Protein AF-A0A662YUH1-F1 (afdb_monomer_lite)

Sequence (64 aa):
MAYIMKYQGVTLHDVHSWVKGRCHHIRPNTGFWRQLLDYKRRLFGKNTIKMESTPLGVLPEAKT

Structure (mmCIF, N/CA/C/O backbone):
data_AF-A0A662YUH1-F1
#
_entry.id   AF-A0A662YUH1-F1
#
loop_
_atom_site.group_PDB
_atom_site.id
_atom_site.type_symbol
_atom_site.label_atom_id
_atom_site.label_alt_id
_atom_site.label_comp_id
_atom_site.label_asym_id
_atom_site.label_entity_id
_atom_site.label_seq_id
_atom_site.pdbx_PDB_ins_code
_atom_site.Cartn_x
_atom_site.Cartn_y
_atom_site.Cartn_z
_atom_site.occupancy
_atom_site.B_iso_or_equiv
_atom_site.auth_seq_id
_atom_site.auth_comp_id
_atom_site.auth_asym_id
_atom_site.auth_atom_id
_atom_site.pdbx_PDB_model_num
ATOM 1 N N . MET A 1 1 ? -5.696 2.311 -7.676 1.00 90.56 1 MET A N 1
ATOM 2 C CA . MET A 1 1 ? -5.423 1.529 -6.446 1.00 90.56 1 MET A CA 1
ATOM 3 C C . MET A 1 1 ? -5.584 2.367 -5.182 1.00 90.56 1 MET A C 1
ATOM 5 O O . MET A 1 1 ? -6.442 2.029 -4.383 1.00 90.56 1 MET A O 1
ATOM 9 N N . ALA A 1 2 ? -4.856 3.484 -5.032 1.00 94.06 2 ALA A N 1
ATOM 10 C CA . ALA A 1 2 ? -4.956 4.372 -3.862 1.00 94.06 2 ALA A CA 1
ATOM 11 C C . ALA A 1 2 ? -6.398 4.785 -3.500 1.00 94.06 2 ALA A C 1
ATOM 13 O O . ALA A 1 2 ? -6.788 4.690 -2.342 1.00 94.06 2 ALA A O 1
ATOM 14 N N . TYR A 1 3 ? -7.210 5.164 -4.495 1.00 95.75 3 TYR A N 1
ATOM 15 C CA . TYR A 1 3 ? -8.628 5.490 -4.294 1.00 95.75 3 TYR A CA 1
ATOM 16 C C . TYR A 1 3 ? -9.399 4.352 -3.607 1.00 95.75 3 TYR A C 1
ATOM 18 O O . TYR A 1 3 ? -10.071 4.560 -2.604 1.00 95.75 3 TYR A O 1
ATOM 26 N N . ILE A 1 4 ? -9.242 3.131 -4.118 1.00 94.31 4 ILE A N 1
ATOM 27 C CA . ILE A 1 4 ? -9.952 1.949 -3.627 1.00 94.31 4 ILE A CA 1
ATOM 28 C C . ILE A 1 4 ? -9.504 1.634 -2.195 1.00 94.31 4 ILE A C 1
ATOM 30 O O . ILE A 1 4 ? -10.343 1.431 -1.327 1.00 94.31 4 ILE A O 1
ATOM 34 N N . MET A 1 5 ? -8.199 1.703 -1.913 1.00 93.06 5 MET A N 1
ATOM 35 C CA . MET A 1 5 ? -7.680 1.531 -0.551 1.00 93.06 5 MET A CA 1
ATOM 36 C C . MET A 1 5 ? -8.268 2.553 0.432 1.00 93.06 5 MET A C 1
ATOM 38 O O . MET A 1 5 ? -8.642 2.184 1.540 1.00 93.06 5 MET A O 1
ATOM 42 N N . LYS A 1 6 ? -8.374 3.828 0.027 1.00 94.00 6 LYS A N 1
ATOM 43 C CA . LYS A 1 6 ? -8.879 4.912 0.882 1.00 94.00 6 LYS A CA 1
ATOM 44 C C . LYS A 1 6 ? -10.363 4.760 1.215 1.00 94.00 6 LYS A C 1
ATOM 46 O O . LYS A 1 6 ? -10.743 4.955 2.361 1.00 94.00 6 LYS A O 1
ATOM 51 N N . TYR A 1 7 ? -11.189 4.469 0.212 1.00 95.75 7 TYR A N 1
ATOM 52 C CA . TYR A 1 7 ? -12.649 4.526 0.351 1.00 95.75 7 TYR A CA 1
ATOM 53 C C . TYR A 1 7 ? -13.300 3.171 0.631 1.00 95.75 7 TYR A C 1
ATOM 55 O O . TYR A 1 7 ? -14.410 3.143 1.146 1.00 95.75 7 TYR A O 1
ATOM 63 N N . GLN A 1 8 ? -12.632 2.060 0.313 1.00 93.31 8 GLN A N 1
ATOM 64 C CA . GLN A 1 8 ? -13.158 0.712 0.563 1.00 93.31 8 GLN A CA 1
ATOM 65 C C . GLN A 1 8 ? -12.417 -0.023 1.689 1.00 93.31 8 GLN A C 1
ATOM 67 O O . GLN A 1 8 ? -12.772 -1.151 2.006 1.00 93.31 8 GLN A O 1
ATOM 72 N N . GLY A 1 9 ? -11.382 0.580 2.290 1.00 89.94 9 GLY A N 1
ATOM 73 C CA . GLY A 1 9 ? -10.662 -0.005 3.431 1.00 89.94 9 GLY A CA 1
ATOM 74 C C . GLY A 1 9 ? -9.880 -1.286 3.116 1.00 89.94 9 GLY A C 1
ATOM 75 O O . GLY A 1 9 ? -9.459 -1.993 4.026 1.00 89.94 9 GLY A O 1
ATOM 76 N N . VAL A 1 10 ? -9.677 -1.595 1.836 1.00 90.50 10 VAL A N 1
ATOM 77 C CA . VAL A 1 10 ? -8.982 -2.800 1.362 1.00 90.50 10 VAL A CA 1
ATOM 78 C C . VAL A 1 10 ? -7.473 -2.586 1.260 1.00 90.50 10 VAL A C 1
ATOM 80 O O . VAL A 1 10 ? -6.991 -1.471 1.028 1.00 90.50 10 VAL A O 1
ATOM 83 N N . THR A 1 11 ? -6.696 -3.662 1.398 1.00 89.19 11 THR A N 1
ATOM 84 C CA . THR A 1 11 ? -5.234 -3.559 1.358 1.00 89.19 11 THR A CA 1
ATOM 85 C C . THR A 1 11 ? -4.710 -3.392 -0.072 1.00 89.19 11 THR A C 1
ATOM 87 O O . THR A 1 11 ? -5.373 -3.724 -1.054 1.00 89.19 11 THR A O 1
ATOM 90 N N . LEU A 1 12 ? -3.468 -2.911 -0.214 1.00 89.38 12 LEU A N 1
ATOM 91 C CA . LEU A 1 12 ? -2.808 -2.807 -1.525 1.00 89.38 12 LEU A CA 1
ATOM 92 C C . LEU A 1 12 ? -2.734 -4.156 -2.262 1.00 89.38 12 LEU A C 1
ATOM 94 O O . LEU A 1 12 ? -2.808 -4.177 -3.487 1.00 89.38 12 LEU A O 1
ATOM 98 N N . HIS A 1 13 ? -2.587 -5.262 -1.524 1.00 87.38 13 HIS A N 1
ATOM 99 C CA . HIS A 1 13 ? -2.527 -6.605 -2.098 1.00 87.38 13 HIS A CA 1
ATOM 100 C C . HIS A 1 13 ? -3.868 -6.987 -2.736 1.00 87.38 13 HIS A C 1
ATOM 102 O O . HIS A 1 13 ? -3.909 -7.353 -3.910 1.00 87.38 13 HIS A O 1
ATOM 108 N N . ASP A 1 14 ? -4.963 -6.806 -1.997 1.00 89.38 14 ASP A N 1
ATOM 109 C CA . ASP A 1 14 ? -6.312 -7.162 -2.453 1.00 89.38 14 ASP A CA 1
ATOM 110 C C . ASP A 1 14 ? -6.715 -6.318 -3.660 1.00 89.38 14 ASP A C 1
ATOM 112 O O . ASP A 1 14 ? -7.191 -6.832 -4.671 1.00 89.38 14 ASP A O 1
ATOM 116 N N . VAL A 1 15 ? -6.425 -5.016 -3.597 1.00 92.19 15 VAL A N 1
ATOM 117 C CA . VAL A 1 15 ? -6.662 -4.100 -4.712 1.00 92.19 15 VAL A CA 1
ATOM 118 C C . VAL A 1 15 ? -5.829 -4.481 -5.929 1.00 92.19 15 VAL A C 1
ATOM 120 O O . VAL A 1 15 ? -6.340 -4.440 -7.044 1.00 92.19 15 VAL A O 1
ATOM 123 N N . HIS A 1 16 ? -4.558 -4.845 -5.756 1.00 89.75 16 HIS A N 1
ATOM 124 C CA . HIS A 1 16 ? -3.727 -5.257 -6.881 1.00 89.75 16 HIS A CA 1
ATOM 125 C C . HIS A 1 16 ? -4.248 -6.541 -7.530 1.00 89.75 16 HIS A C 1
ATOM 127 O O . HIS A 1 16 ? -4.370 -6.573 -8.752 1.00 89.75 16 HIS A O 1
ATOM 133 N N . SER A 1 17 ? -4.611 -7.551 -6.735 1.00 88.94 17 SER A N 1
ATOM 134 C CA . SER A 1 17 ? -5.204 -8.799 -7.231 1.00 88.94 17 SER A CA 1
ATOM 135 C C . SER A 1 17 ? -6.497 -8.533 -8.011 1.00 88.94 17 SER A C 1
ATOM 137 O O . SER A 1 17 ? -6.649 -8.965 -9.154 1.00 88.94 17 SER A O 1
ATOM 139 N N . TRP A 1 18 ? -7.382 -7.706 -7.450 1.00 91.00 18 TRP A N 1
ATOM 140 C CA . TRP A 1 18 ? -8.647 -7.327 -8.077 1.00 91.00 18 TRP A CA 1
ATOM 141 C C . TRP A 1 18 ? -8.467 -6.556 -9.387 1.00 91.00 18 TRP A C 1
ATOM 143 O O . TRP A 1 18 ? -9.115 -6.865 -10.389 1.00 91.00 18 TRP A O 1
ATOM 153 N N . VAL A 1 19 ? -7.569 -5.564 -9.411 1.00 90.94 19 VAL A N 1
ATOM 154 C CA . VAL A 1 19 ? -7.293 -4.804 -10.636 1.00 90.94 19 VAL A CA 1
ATOM 155 C C . VAL A 1 19 ? -6.609 -5.690 -11.674 1.00 90.94 19 VAL A C 1
ATOM 157 O O . VAL A 1 19 ? -6.966 -5.604 -12.844 1.00 90.94 19 VAL A O 1
ATOM 160 N N . LYS A 1 20 ? -5.684 -6.569 -11.272 1.00 88.12 20 LYS A N 1
ATOM 161 C CA . LYS A 1 20 ? -5.022 -7.510 -12.181 1.00 88.12 20 LYS A 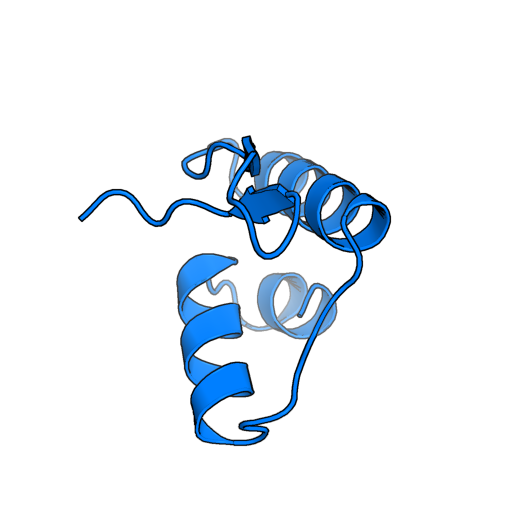CA 1
ATOM 162 C C . LYS A 1 20 ? -6.031 -8.457 -12.828 1.00 88.12 20 LYS A C 1
ATOM 164 O O . LYS A 1 20 ? -5.960 -8.634 -14.034 1.00 88.12 20 LYS A O 1
ATOM 169 N N . GLY A 1 21 ? -7.006 -8.978 -12.078 1.00 89.56 21 GLY A N 1
ATOM 170 C CA . GLY A 1 21 ? -8.070 -9.835 -12.620 1.00 89.56 21 GLY A CA 1
ATOM 171 C C . GLY A 1 21 ? -9.010 -9.145 -13.620 1.00 89.56 21 GLY A C 1
ATOM 172 O O . GLY A 1 21 ? -9.652 -9.819 -14.416 1.00 89.56 21 GLY A O 1
ATOM 173 N N . ARG A 1 22 ? -9.090 -7.806 -13.614 1.00 91.25 22 ARG A N 1
ATOM 174 C CA . ARG A 1 22 ? -9.909 -7.020 -14.565 1.00 91.25 22 ARG A CA 1
ATOM 175 C C . ARG A 1 22 ? -9.102 -6.382 -15.688 1.00 91.25 22 ARG A C 1
ATOM 177 O O . ARG A 1 22 ? -9.618 -6.141 -16.771 1.00 91.25 22 ARG A O 1
ATOM 184 N N . CYS A 1 23 ? -7.840 -6.084 -15.420 1.00 88.00 23 CYS A N 1
ATOM 185 C CA . CYS A 1 23 ? -6.906 -5.474 -16.345 1.00 88.00 23 CYS A CA 1
ATOM 186 C C . CYS A 1 23 ? -5.618 -6.297 -16.331 1.00 88.00 23 CYS A C 1
ATOM 188 O O . CYS A 1 23 ? -4.654 -5.962 -15.641 1.00 88.00 23 CYS A O 1
ATOM 190 N N . HIS A 1 24 ? -5.601 -7.375 -17.119 1.00 81.88 24 HIS A N 1
ATOM 191 C CA . HIS A 1 24 ? -4.456 -8.289 -17.198 1.00 81.88 24 HIS A CA 1
ATOM 192 C C . HIS A 1 24 ? -3.134 -7.587 -17.560 1.00 81.88 24 HIS A C 1
ATOM 194 O O . HIS A 1 24 ? -2.068 -8.056 -17.169 1.00 81.88 24 HIS A O 1
ATOM 200 N N . HIS A 1 25 ? -3.194 -6.449 -18.258 1.00 83.81 25 HIS A N 1
ATOM 201 C CA . HIS A 1 25 ? -2.022 -5.691 -18.705 1.00 83.81 25 HIS A CA 1
ATOM 202 C C . HIS A 1 25 ? -1.595 -4.564 -17.755 1.00 83.81 25 HIS A C 1
ATOM 204 O O . HIS A 1 25 ? -0.735 -3.759 -18.117 1.00 83.81 25 HIS A O 1
ATOM 210 N N . ILE A 1 26 ? -2.165 -4.463 -16.549 1.00 84.88 26 ILE A N 1
ATOM 211 C CA . ILE A 1 26 ? -1.760 -3.406 -15.623 1.00 84.88 26 ILE A CA 1
ATOM 212 C C . ILE A 1 26 ? -0.289 -3.562 -15.210 1.00 84.88 26 ILE A C 1
ATOM 214 O O . ILE A 1 26 ? 0.127 -4.578 -14.654 1.00 84.88 26 ILE A O 1
ATOM 218 N N . ARG A 1 27 ? 0.507 -2.520 -15.468 1.00 85.00 27 ARG A N 1
ATOM 219 C CA . ARG A 1 27 ? 1.931 -2.456 -15.115 1.00 85.00 27 ARG A CA 1
ATOM 220 C C . ARG A 1 27 ? 2.270 -1.107 -14.494 1.00 85.00 27 ARG A C 1
ATOM 222 O O . ARG A 1 27 ? 2.684 -0.186 -15.196 1.00 85.00 27 ARG A O 1
ATOM 229 N N . PRO A 1 28 ? 2.081 -0.956 -13.178 1.00 86.25 28 PRO A N 1
ATOM 230 C CA . PRO A 1 28 ? 2.510 0.252 -12.506 1.00 86.25 28 PRO A CA 1
ATOM 231 C C . PRO A 1 28 ? 4.039 0.329 -12.513 1.00 86.25 28 PRO A C 1
ATOM 233 O O . PRO A 1 28 ? 4.722 -0.683 -12.357 1.00 86.25 28 PRO A O 1
ATOM 236 N N . ASN A 1 29 ? 4.583 1.530 -12.703 1.00 89.00 29 ASN A N 1
ATOM 237 C CA . ASN A 1 29 ? 6.029 1.727 -12.664 1.00 89.00 29 ASN A CA 1
ATOM 238 C C . ASN A 1 29 ? 6.567 1.607 -11.225 1.00 89.00 29 ASN A C 1
ATOM 240 O O . ASN A 1 29 ? 5.826 1.751 -10.248 1.00 89.00 29 ASN A O 1
ATOM 244 N N . THR A 1 30 ? 7.876 1.394 -11.090 1.00 85.06 30 THR A N 1
ATOM 245 C CA . THR A 1 30 ? 8.547 1.241 -9.790 1.00 85.06 30 THR A CA 1
ATOM 246 C C . THR A 1 30 ? 8.291 2.414 -8.839 1.00 85.06 30 THR A C 1
ATOM 248 O O . THR A 1 30 ? 8.064 2.207 -7.647 1.00 85.06 30 THR A O 1
ATOM 251 N N . GLY A 1 31 ? 8.314 3.651 -9.345 1.00 87.81 31 GLY A N 1
ATOM 252 C CA . GLY A 1 31 ? 8.065 4.851 -8.542 1.00 87.81 31 GLY A CA 1
ATOM 253 C C . GLY A 1 31 ? 6.639 4.888 -7.993 1.00 87.81 31 GLY A C 1
ATOM 254 O O . GLY A 1 31 ? 6.435 5.136 -6.806 1.00 87.81 31 GLY A O 1
ATOM 255 N N . PHE A 1 32 ? 5.662 4.540 -8.825 1.00 90.25 32 PHE A N 1
ATOM 256 C CA . PHE A 1 32 ? 4.260 4.454 -8.437 1.00 90.25 32 PHE A CA 1
ATOM 257 C C . PHE A 1 32 ? 4.023 3.351 -7.405 1.00 90.25 32 PHE A C 1
ATOM 259 O O . PHE A 1 32 ? 3.307 3.560 -6.429 1.00 90.25 32 PHE A O 1
ATOM 266 N N . TRP A 1 33 ? 4.682 2.200 -7.548 1.00 88.94 33 TRP A N 1
ATOM 267 C CA . TRP A 1 33 ? 4.649 1.150 -6.531 1.00 88.94 33 TRP A CA 1
ATOM 268 C C . TRP A 1 33 ? 5.198 1.620 -5.181 1.00 88.94 33 TRP A C 1
ATOM 270 O O . TRP A 1 33 ? 4.568 1.374 -4.153 1.00 88.94 33 TRP A O 1
ATOM 280 N N . ARG A 1 34 ? 6.323 2.352 -5.167 1.00 88.06 34 ARG A N 1
ATOM 281 C CA . ARG A 1 34 ? 6.874 2.938 -3.930 1.00 88.06 34 ARG A CA 1
ATOM 282 C C . ARG A 1 34 ? 5.882 3.905 -3.283 1.00 88.06 34 ARG A C 1
ATOM 284 O O . ARG A 1 34 ? 5.679 3.846 -2.074 1.00 88.06 34 ARG A O 1
ATOM 291 N N . GLN A 1 35 ? 5.229 4.744 -4.085 1.00 92.06 35 GLN A N 1
ATOM 292 C CA . GLN A 1 35 ? 4.200 5.670 -3.606 1.00 92.06 35 GLN A CA 1
ATOM 293 C C . GLN A 1 35 ? 2.983 4.933 -3.030 1.00 92.06 35 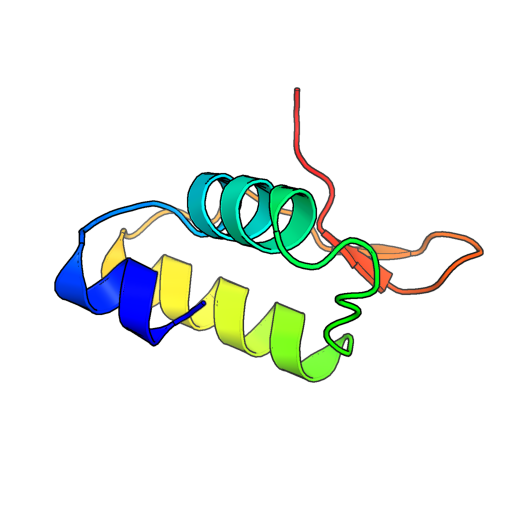GLN A C 1
ATOM 295 O O . GLN A 1 35 ? 2.489 5.308 -1.970 1.00 92.06 35 GLN A O 1
ATOM 300 N N . LEU A 1 36 ? 2.518 3.858 -3.675 1.00 91.12 36 LEU A N 1
ATOM 301 C CA . LEU A 1 36 ? 1.410 3.040 -3.171 1.00 91.12 36 LEU A CA 1
ATOM 302 C C . LEU A 1 36 ? 1.755 2.325 -1.859 1.00 91.12 36 LEU A C 1
ATOM 304 O O . LEU A 1 36 ? 0.892 2.198 -0.990 1.00 91.12 36 LEU A O 1
ATOM 308 N N . LEU A 1 37 ? 3.001 1.877 -1.700 1.00 88.88 37 LEU A N 1
ATOM 309 C CA . LEU A 1 37 ? 3.492 1.263 -0.465 1.00 88.88 37 LEU A CA 1
ATOM 310 C C . LEU A 1 37 ? 3.554 2.269 0.685 1.00 88.88 37 LEU A C 1
ATOM 312 O O . LEU A 1 37 ? 3.056 1.986 1.774 1.00 88.88 37 LEU A O 1
ATOM 316 N N . ASP A 1 38 ? 4.098 3.461 0.437 1.00 90.50 38 ASP A N 1
ATOM 317 C CA . ASP A 1 38 ? 4.106 4.530 1.438 1.00 90.50 38 ASP A CA 1
ATOM 318 C C . ASP A 1 38 ? 2.676 4.950 1.810 1.00 90.50 38 ASP A C 1
ATOM 320 O O . ASP A 1 38 ? 2.333 5.072 2.985 1.00 90.50 38 ASP A O 1
ATOM 324 N N . TYR A 1 39 ? 1.790 5.055 0.817 1.00 91.88 39 TYR A N 1
ATOM 325 C CA . TYR A 1 39 ? 0.382 5.362 1.041 1.00 91.88 39 TYR A CA 1
ATOM 326 C C . TYR A 1 39 ? -0.331 4.290 1.877 1.00 91.88 39 TYR A C 1
ATOM 328 O O . TYR A 1 39 ? -1.040 4.618 2.828 1.00 91.88 39 TYR A O 1
ATOM 336 N N . LYS A 1 40 ? -0.091 3.003 1.586 1.00 89.81 40 LYS A N 1
ATOM 337 C CA . LYS A 1 40 ? -0.573 1.882 2.408 1.00 89.81 40 LYS A CA 1
ATOM 338 C C . LYS A 1 40 ? -0.112 2.031 3.855 1.00 89.81 40 LYS A C 1
ATOM 340 O O . LYS A 1 40 ? -0.918 1.859 4.765 1.00 89.81 40 LYS A O 1
ATOM 345 N N . ARG A 1 41 ? 1.171 2.339 4.069 1.00 88.56 41 ARG A N 1
ATOM 346 C CA . ARG A 1 41 ? 1.745 2.507 5.408 1.00 88.56 41 ARG A CA 1
ATOM 347 C C . ARG A 1 41 ? 1.067 3.649 6.165 1.00 88.56 41 ARG A C 1
ATOM 349 O O . ARG A 1 41 ? 0.751 3.467 7.335 1.00 88.56 41 ARG A O 1
ATOM 356 N N . ARG A 1 42 ? 0.800 4.778 5.503 1.00 91.19 42 ARG A N 1
ATOM 357 C CA . ARG A 1 42 ? 0.074 5.917 6.094 1.00 91.19 42 ARG A CA 1
ATOM 358 C C . ARG A 1 42 ? -1.373 5.573 6.465 1.00 91.19 42 ARG A C 1
ATOM 360 O O . ARG A 1 42 ? -1.851 6.063 7.477 1.00 91.19 42 ARG A O 1
ATOM 367 N N . LEU A 1 43 ? -2.054 4.741 5.671 1.00 89.75 43 LEU A N 1
ATOM 368 C CA . LEU A 1 43 ? -3.447 4.347 5.926 1.00 89.75 43 LEU A CA 1
ATOM 369 C C . LEU A 1 43 ? -3.596 3.254 6.993 1.00 89.75 43 LEU A C 1
ATOM 371 O O . LEU A 1 43 ? -4.482 3.339 7.833 1.00 89.75 43 LEU A O 1
ATOM 375 N N . PHE A 1 44 ? -2.761 2.214 6.943 1.00 87.06 44 PHE A N 1
ATOM 376 C CA . PHE A 1 44 ? -2.975 0.974 7.704 1.00 87.06 44 PHE A CA 1
ATOM 377 C C . PHE A 1 44 ? -1.861 0.663 8.716 1.00 87.06 44 PHE A C 1
ATOM 379 O O . PHE A 1 44 ? -1.877 -0.394 9.345 1.00 87.06 44 PHE A O 1
ATOM 386 N N . GLY A 1 45 ? -0.842 1.521 8.836 1.00 83.00 45 GLY A N 1
ATOM 387 C CA . GLY A 1 45 ? 0.257 1.378 9.800 1.00 83.00 45 GLY A CA 1
ATOM 388 C C . GLY A 1 45 ? 1.217 0.201 9.559 1.00 83.00 45 GLY A C 1
ATOM 389 O O . GLY A 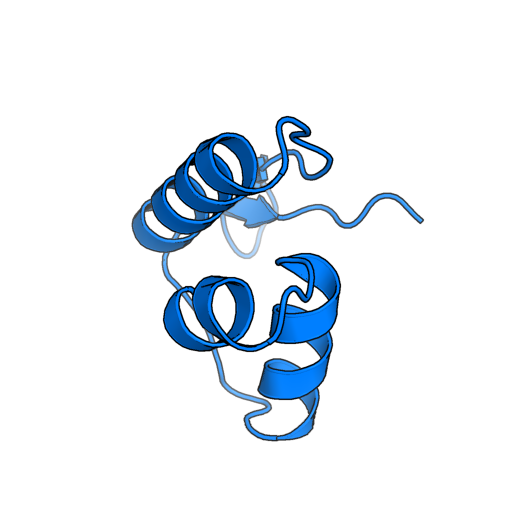1 45 ? 2.202 0.067 10.282 1.00 83.00 45 GLY A O 1
ATOM 390 N N . LYS A 1 46 ? 0.980 -0.652 8.549 1.00 70.56 46 LYS A N 1
ATOM 391 C CA . LYS A 1 46 ? 1.763 -1.872 8.273 1.00 70.56 46 LYS A CA 1
ATOM 392 C C . LYS A 1 46 ? 2.285 -1.902 6.837 1.00 70.56 46 LYS A C 1
ATOM 394 O O . LYS A 1 46 ? 1.515 -1.749 5.887 1.00 70.56 46 LYS A O 1
ATOM 399 N N . ASN A 1 47 ? 3.581 -2.177 6.674 1.00 62.19 47 ASN A N 1
ATOM 400 C CA . ASN A 1 47 ? 4.205 -2.370 5.364 1.00 62.19 47 ASN A CA 1
ATOM 401 C C . ASN A 1 47 ? 4.572 -3.851 5.173 1.00 62.19 47 ASN A C 1
ATOM 403 O O . ASN A 1 47 ? 5.547 -4.329 5.740 1.00 62.19 47 ASN A O 1
ATOM 407 N N . THR A 1 48 ? 3.749 -4.591 4.427 1.00 60.03 48 THR A N 1
ATOM 408 C CA . THR A 1 48 ? 3.891 -6.057 4.264 1.00 60.03 48 THR A CA 1
ATOM 409 C C . THR A 1 48 ? 4.652 -6.472 3.005 1.00 60.03 48 THR A C 1
ATOM 411 O O . THR A 1 48 ? 5.003 -7.635 2.867 1.00 60.03 48 THR A O 1
ATOM 414 N N . ILE A 1 49 ? 4.875 -5.549 2.071 1.00 65.94 49 ILE A N 1
ATOM 415 C CA . ILE A 1 49 ? 5.370 -5.863 0.728 1.00 65.94 49 ILE A CA 1
ATOM 416 C C . ILE A 1 49 ? 6.766 -5.257 0.585 1.00 65.94 49 ILE A C 1
ATOM 418 O O . ILE A 1 49 ? 6.936 -4.043 0.737 1.00 65.94 49 ILE A O 1
ATOM 422 N N . LYS A 1 50 ? 7.759 -6.106 0.309 1.00 66.75 50 LYS A N 1
ATOM 423 C CA . LYS A 1 50 ? 9.109 -5.679 -0.069 1.00 66.75 50 LYS A CA 1
ATOM 424 C C . LYS A 1 50 ? 9.189 -5.580 -1.589 1.00 66.75 50 LYS A C 1
ATOM 426 O O . LYS A 1 50 ? 8.545 -6.334 -2.309 1.00 66.75 50 LYS A O 1
ATOM 431 N N . MET A 1 51 ? 9.928 -4.588 -2.061 1.00 72.19 51 MET A N 1
ATOM 432 C CA . MET A 1 51 ? 10.199 -4.397 -3.481 1.00 72.19 51 MET A CA 1
ATOM 433 C C . MET A 1 51 ? 11.465 -5.176 -3.815 1.00 72.19 51 MET A C 1
ATOM 435 O O . MET A 1 51 ? 12.528 -4.834 -3.302 1.00 72.19 51 MET A O 1
ATOM 439 N N . GLU A 1 52 ? 11.337 -6.201 -4.647 1.00 67.69 52 GLU A N 1
ATOM 440 C CA . GLU A 1 52 ? 12.430 -7.094 -5.032 1.00 67.69 52 GLU A CA 1
ATOM 441 C C . GLU A 1 52 ? 12.830 -6.807 -6.482 1.00 67.69 52 GLU A C 1
ATOM 443 O O . GLU A 1 52 ? 11.986 -6.548 -7.349 1.00 67.69 52 GLU A O 1
ATOM 448 N N . SER A 1 53 ? 14.135 -6.803 -6.752 1.00 63.91 53 SER A N 1
ATOM 449 C CA . SER A 1 53 ? 14.650 -6.671 -8.112 1.00 63.91 53 SER A CA 1
ATOM 450 C C . SER A 1 53 ? 14.534 -8.017 -8.820 1.00 63.91 53 SER A C 1
ATOM 452 O O . SER A 1 53 ? 15.323 -8.925 -8.571 1.00 63.91 53 SER A O 1
ATOM 454 N N . THR A 1 54 ? 13.567 -8.141 -9.722 1.00 67.25 54 THR A N 1
ATOM 455 C CA . THR A 1 54 ? 13.446 -9.300 -10.615 1.00 67.25 54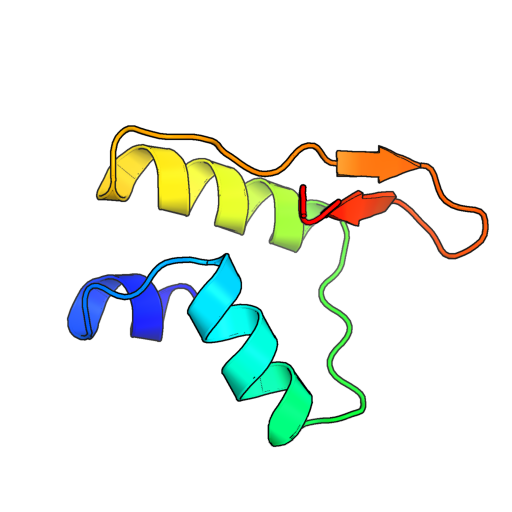 THR A CA 1
ATOM 456 C C . THR A 1 54 ? 13.988 -8.963 -12.008 1.00 67.25 54 THR A C 1
ATOM 458 O O . THR A 1 54 ? 14.066 -7.783 -12.362 1.00 67.25 54 THR A O 1
ATOM 461 N N . PRO A 1 55 ? 14.304 -9.963 -12.855 1.00 64.25 55 PRO A N 1
ATOM 462 C CA . PRO A 1 55 ? 14.694 -9.736 -14.253 1.00 64.25 55 PRO A CA 1
ATOM 463 C C . PRO A 1 55 ? 13.658 -8.943 -15.071 1.00 64.25 55 PRO A C 1
ATOM 465 O O . PRO A 1 55 ? 13.978 -8.383 -16.112 1.00 64.25 55 PRO A O 1
ATOM 468 N N . LEU A 1 56 ? 12.411 -8.880 -14.590 1.00 61.56 56 LEU A N 1
ATOM 469 C CA . LEU A 1 56 ? 11.293 -8.153 -15.195 1.00 61.56 56 LEU A CA 1
ATOM 470 C C . LEU A 1 56 ? 11.115 -6.730 -14.623 1.00 61.56 56 LEU A C 1
ATOM 472 O O . LEU A 1 56 ? 10.150 -6.048 -14.971 1.00 61.56 56 LEU A O 1
ATOM 476 N N . GLY A 1 57 ? 12.025 -6.284 -13.751 1.00 65.50 57 GLY A N 1
ATOM 477 C CA . GLY A 1 57 ? 11.991 -4.994 -13.064 1.00 65.50 57 GLY A CA 1
ATOM 478 C C . GLY A 1 57 ? 11.819 -5.112 -11.546 1.00 65.50 57 GLY A C 1
ATOM 479 O O . GLY A 1 57 ? 11.832 -6.197 -10.965 1.00 65.50 57 GLY A O 1
ATOM 480 N N . VAL A 1 58 ? 11.668 -3.966 -10.878 1.00 65.25 58 VAL A N 1
ATOM 481 C CA . VAL A 1 58 ? 11.412 -3.919 -9.431 1.00 65.25 58 VAL A CA 1
ATOM 482 C C . VAL A 1 58 ? 9.927 -4.168 -9.194 1.00 65.25 58 VAL A C 1
ATOM 484 O O . VAL A 1 58 ? 9.097 -3.320 -9.531 1.00 65.25 58 VAL A O 1
ATOM 487 N N . LEU A 1 59 ? 9.599 -5.328 -8.631 1.00 67.44 59 LEU A N 1
ATOM 488 C CA 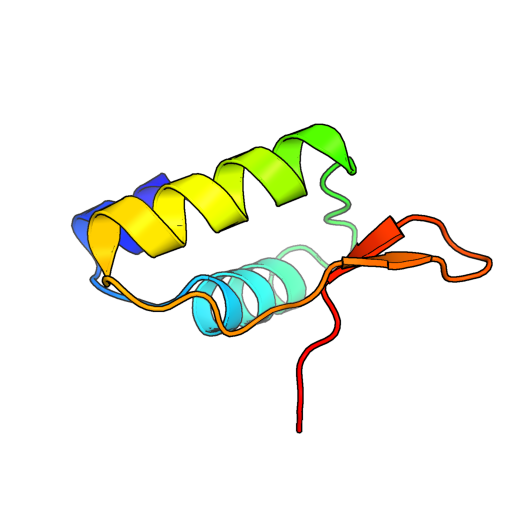. LEU A 1 59 ? 8.225 -5.761 -8.412 1.00 67.44 59 LEU A CA 1
ATOM 489 C C . LEU A 1 59 ? 7.938 -5.931 -6.913 1.00 67.44 59 LEU A C 1
ATOM 491 O O . LEU A 1 59 ? 8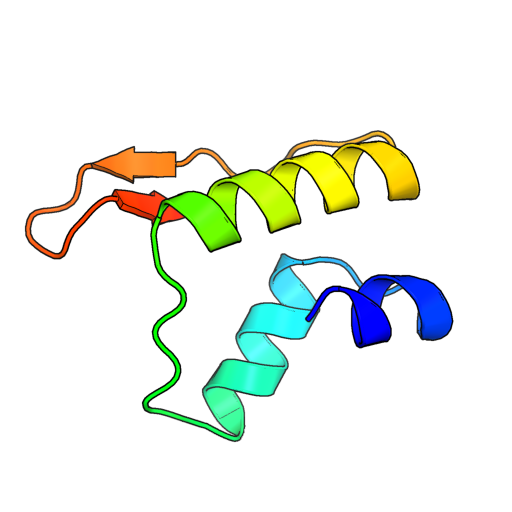.833 -6.284 -6.144 1.00 67.44 59 LEU A O 1
ATOM 495 N N . PRO A 1 60 ? 6.697 -5.670 -6.475 1.00 67.56 60 PRO A N 1
ATOM 496 C CA . PRO A 1 60 ? 6.270 -5.989 -5.121 1.00 67.56 60 PRO A CA 1
ATOM 497 C C . PRO A 1 60 ? 6.205 -7.511 -4.937 1.00 67.56 60 PRO A C 1
ATOM 499 O O . PRO A 1 60 ? 5.396 -8.176 -5.584 1.00 67.56 60 PRO A O 1
ATOM 502 N N . GLU A 1 61 ? 7.019 -8.060 -4.038 1.00 62.72 61 GLU A N 1
ATOM 503 C CA . GLU A 1 61 ? 6.907 -9.459 -3.631 1.00 62.72 61 GLU A CA 1
ATOM 504 C C . GLU A 1 61 ? 5.714 -9.601 -2.679 1.00 62.72 61 GLU A C 1
ATOM 506 O O . GLU A 1 61 ? 5.654 -8.981 -1.608 1.00 62.72 61 GLU A O 1
ATOM 511 N N . ALA A 1 62 ? 4.723 -10.386 -3.099 1.00 54.62 62 ALA A N 1
ATOM 512 C CA . ALA A 1 62 ? 3.673 -10.850 -2.211 1.00 54.62 62 ALA A CA 1
ATOM 513 C C . ALA A 1 62 ? 4.254 -12.015 -1.409 1.00 54.62 62 ALA A C 1
ATOM 515 O O . ALA A 1 62 ? 4.471 -13.089 -1.963 1.00 54.62 62 ALA A O 1
ATOM 516 N N . LYS A 1 63 ? 4.538 -11.795 -0.122 1.00 44.22 63 LYS A N 1
ATOM 517 C CA . LYS A 1 63 ? 4.827 -12.909 0.781 1.00 44.22 63 LYS A CA 1
ATOM 518 C C . LYS A 1 63 ? 3.575 -13.781 0.876 1.00 44.22 63 LYS A C 1
ATOM 520 O O . LYS A 1 63 ? 2.549 -13.287 1.347 1.00 44.22 63 LYS A O 1
ATOM 525 N N . THR A 1 64 ? 3.683 -15.006 0.365 1.00 36.59 64 THR A N 1
ATOM 526 C CA . THR A 1 64 ? 2.736 -16.112 0.566 1.00 36.59 64 THR A CA 1
ATOM 527 C C . THR A 1 64 ? 2.560 -16.406 2.050 1.00 36.59 64 THR A C 1
ATOM 529 O O . THR A 1 64 ? 3.569 -16.307 2.789 1.00 36.59 64 THR A O 1
#

Radius of gyration: 11.39 Å; chains: 1; bounding box: 28×22×28 Å

Secondary structure (DSSP, 8-state):
-HHHHHHH---HHHHHHHHHHH-TT----HHHHHHHHHHHHHHHS----EEEEETTEEEEE---

Foldseek 3Di:
DLVCCVPVVDAPVVVVVVVCVVPVPDDDDPVVVVVSQVSRCVRPVDRQWDFDQDPVGTDTDDDD

pLDDT: mean 81.52, std 13.5, range [36.59, 95.75]

Organism: Acipenser ruthenus (NCBI:txid7906)

InterPro domains:
  IPR000340 Dual specificity phosphatase, catalytic domain [PF00782] (1-41)
  IPR029021 Protein-tyrosine phosphatase-like [G3DSA:3.90.190.10] (1-64)
  IPR029021 Protein-tyrosine phosphatase-like [SSF52799] (1-43)